Protein AF-A0A1S8WT55-F1 (afdb_monomer)

Secondary structure (DSSP, 8-state):
-EEEE-SSS--SEEEEEEE--SEEEEE-TTTTSPPPSSEEEEEEEE--TT---EEEEEEEE--TTTSEEEEESSS-SSS-EEEEE-TTSPPPPEE-SSSEEEEEEE--SS----EEEEEEE-

Organism: Opisthorchis viverrini (NCBI:txid6198)

Foldseek 3Di:
DDWDQDPPPQRATEEEAEAEDQKDKDWAPPPQDWHAARYKYKYKYAYPWPDKKKKFWPFAAAAAPAKWKWKAQDRDDPDRTPDIDHHGDGDDMDIHPTRMMMIIIGHHHDDTHSGTMMIMHD

Mean predicted aligned error: 4.05 Å

Sequence (122 aa):
MLCGVSTRGETRAVCITEIENATDSIASPSYPNYYPANLNYTWTISQPRGCVVRLRFEDFQLESDKDFVHVYDGPATNENLMDTWTGTRLPSPRVSTGNSLTIKMLTDSTREFRGFYATYEA

pLDDT: mean 93.61, std 10.81, range [52.53, 98.75]

Solvent-accessible surface area (backbone atoms only — not comparable to full-atom values): 6410 Å² total; per-residue (Å²): 128,54,72,47,76,52,93,69,96,45,85,34,42,37,28,49,43,80,42,64,71,59,61,56,72,53,60,37,61,63,51,84,41,55,28,69,61,22,30,37,37,37,41,32,40,44,52,63,88,91,38,39,36,35,41,38,59,82,44,41,30,39,36,66,91,65,20,37,41,37,35,16,55,27,81,46,90,90,55,53,75,73,48,80,47,47,22,61,68,72,60,78,70,46,66,31,92,43,28,16,34,20,40,34,40,39,38,43,87,67,72,66,34,46,29,34,35,30,41,38,37,86

Nearest PDB structures (foldseek):
  2qqo-assembly3_B  TM=9.588E-01  e=9.993E-11  Homo sapiens
  7wqx-assembly1_A  TM=9.356E-01  e=5.107E-09  Homo sapiens
  7wr7-assembly1_A  TM=8.928E-01  e=2.131E-09  Homo sapiens
  6v55-assembly1_A  TM=8.915E-01  e=8.820E-09  Danio rerio
  8h3u-assembly1_A  TM=9.218E-01  e=1.420E-06  Homo sapiens

Structure (mmCIF, N/CA/C/O backbone):
data_AF-A0A1S8WT55-F1
#
_entry.id   AF-A0A1S8WT55-F1
#
loop_
_atom_site.group_PDB
_atom_site.id
_atom_site.type_symbol
_atom_site.label_atom_id
_atom_site.label_alt_id
_atom_site.label_comp_id
_atom_site.label_asym_id
_atom_site.label_entity_id
_atom_site.label_seq_id
_atom_site.pdbx_PDB_ins_code
_atom_site.Cartn_x
_atom_site.Cartn_y
_atom_site.Cartn_z
_atom_site.occupancy
_atom_site.B_iso_or_equiv
_atom_site.auth_seq_id
_atom_site.auth_comp_id
_atom_site.auth_asym_id
_atom_site.auth_atom_id
_atom_site.pdbx_PDB_model_num
ATOM 1 N N . MET A 1 1 ? 3.604 14.309 3.187 1.00 52.53 1 MET A N 1
ATOM 2 C CA . MET A 1 1 ? 4.586 13.344 2.652 1.00 52.53 1 MET A CA 1
ATOM 3 C C . MET A 1 1 ? 5.959 13.728 3.183 1.00 52.53 1 MET A C 1
ATOM 5 O O . MET A 1 1 ? 6.475 14.767 2.793 1.00 52.53 1 MET A O 1
ATOM 9 N N . LEU A 1 2 ? 6.507 12.957 4.125 1.00 62.94 2 LEU A N 1
ATOM 10 C CA . LEU A 1 2 ? 7.896 13.102 4.568 1.00 62.94 2 LEU A CA 1
ATOM 11 C C . LEU A 1 2 ? 8.688 11.976 3.907 1.00 62.94 2 LEU A C 1
ATOM 13 O O . LEU A 1 2 ? 8.544 10.825 4.306 1.00 62.94 2 LEU A O 1
ATOM 17 N N . CYS A 1 3 ? 9.462 12.296 2.873 1.00 69.75 3 CYS A N 1
ATOM 18 C CA . CYS A 1 3 ? 10.424 11.373 2.278 1.00 69.75 3 CYS A CA 1
ATOM 19 C C . CYS A 1 3 ? 11.831 11.816 2.686 1.00 69.75 3 CYS A C 1
ATOM 21 O O . CYS A 1 3 ? 12.216 12.957 2.434 1.00 69.75 3 CYS A O 1
ATOM 23 N N . GLY A 1 4 ? 12.581 10.924 3.328 1.00 67.25 4 GLY A N 1
ATOM 24 C CA . GLY A 1 4 ? 13.975 11.124 3.713 1.00 67.25 4 GLY A CA 1
ATOM 25 C C . GLY A 1 4 ? 14.876 10.048 3.105 1.00 67.25 4 GLY A C 1
ATOM 26 O O . GLY A 1 4 ? 14.429 8.949 2.778 1.00 67.25 4 GLY A O 1
ATOM 27 N N . VAL A 1 5 ? 16.162 10.358 2.952 1.00 58.34 5 VAL A N 1
ATOM 28 C CA . VAL A 1 5 ? 17.175 9.381 2.528 1.00 58.34 5 VAL A CA 1
ATOM 29 C C . VAL A 1 5 ? 17.740 8.701 3.778 1.00 58.34 5 VAL A C 1
ATOM 31 O O . VAL A 1 5 ? 18.173 9.388 4.705 1.00 58.34 5 VAL A O 1
ATOM 34 N N . SER A 1 6 ? 17.719 7.365 3.828 1.00 56.09 6 SER A N 1
ATOM 35 C CA . SER A 1 6 ? 18.292 6.594 4.942 1.00 56.09 6 SER A CA 1
ATOM 36 C C . SER A 1 6 ? 19.810 6.810 5.010 1.00 56.09 6 SER A C 1
ATOM 38 O O . SER A 1 6 ? 20.533 6.559 4.049 1.00 56.09 6 SER A O 1
ATOM 40 N N . THR A 1 7 ? 20.325 7.286 6.147 1.00 57.34 7 THR A N 1
ATOM 41 C CA . THR A 1 7 ? 21.749 7.639 6.329 1.00 57.34 7 THR A CA 1
ATOM 42 C C . THR A 1 7 ? 22.652 6.447 6.674 1.00 57.34 7 THR A C 1
ATOM 44 O O . THR A 1 7 ? 23.797 6.634 7.086 1.00 57.34 7 THR A O 1
ATOM 47 N N . ARG A 1 8 ? 22.186 5.203 6.498 1.00 56.75 8 ARG A N 1
ATOM 48 C CA . ARG A 1 8 ? 22.979 3.991 6.764 1.00 56.75 8 ARG A CA 1
ATOM 49 C C . ARG A 1 8 ? 22.836 2.959 5.649 1.00 56.75 8 ARG A C 1
ATOM 51 O O . ARG A 1 8 ? 22.071 2.018 5.787 1.00 56.75 8 ARG A O 1
ATOM 58 N N . GLY A 1 9 ? 23.591 3.127 4.562 1.00 57.16 9 GLY A N 1
ATOM 59 C CA . GLY A 1 9 ? 23.858 2.071 3.567 1.00 57.16 9 GLY A CA 1
ATOM 60 C C . GLY A 1 9 ? 22.650 1.494 2.813 1.00 57.16 9 GLY A C 1
ATOM 61 O O . GLY A 1 9 ? 22.827 0.583 2.012 1.00 57.16 9 GLY A O 1
ATOM 62 N N . GLU A 1 10 ? 21.445 2.009 3.047 1.00 60.25 10 GLU A N 1
ATOM 63 C CA . GLU A 1 10 ? 20.205 1.540 2.444 1.00 60.25 10 GLU A CA 1
ATOM 64 C C . GLU A 1 10 ? 19.822 2.518 1.329 1.00 60.25 10 GLU A C 1
ATOM 66 O O . GLU A 1 10 ? 19.510 3.679 1.584 1.00 60.25 10 GLU A O 1
ATOM 71 N N . THR A 1 11 ? 19.886 2.069 0.074 1.00 68.81 11 THR A N 1
ATOM 72 C CA . THR A 1 11 ? 19.628 2.898 -1.120 1.00 68.81 11 THR A CA 1
ATOM 73 C C . THR A 1 11 ? 18.159 3.281 -1.293 1.00 68.81 11 THR A C 1
ATOM 75 O O . THR A 1 11 ? 17.824 3.976 -2.252 1.00 68.81 11 THR A O 1
ATOM 78 N N . ARG A 1 12 ? 17.272 2.825 -0.399 1.00 84.12 12 ARG A N 1
ATOM 79 C CA . ARG A 1 12 ? 15.838 3.070 -0.515 1.00 84.12 12 ARG A CA 1
ATOM 80 C C . ARG A 1 12 ? 15.442 4.436 0.033 1.00 84.12 12 ARG A C 1
ATOM 82 O O . ARG A 1 12 ? 15.799 4.792 1.156 1.00 84.12 12 ARG A O 1
ATOM 89 N N . ALA A 1 13 ? 14.645 5.175 -0.733 1.00 86.50 13 ALA A N 1
ATOM 90 C CA . ALA A 1 13 ? 13.953 6.349 -0.226 1.00 86.50 13 ALA A CA 1
ATOM 91 C C . ALA A 1 13 ? 12.902 5.899 0.797 1.00 86.50 13 ALA A C 1
ATOM 93 O O . ALA A 1 13 ? 12.038 5.075 0.485 1.00 86.50 13 ALA A O 1
ATOM 94 N N . VAL A 1 14 ? 12.993 6.425 2.019 1.00 91.88 14 VAL A N 1
ATOM 95 C CA . VAL A 1 14 ? 12.081 6.081 3.111 1.00 91.88 14 VAL A CA 1
ATOM 96 C C . VAL A 1 14 ? 11.040 7.178 3.231 1.00 91.88 14 VAL A C 1
ATOM 98 O O . VAL A 1 14 ? 11.377 8.339 3.468 1.00 91.88 14 VAL A O 1
ATOM 101 N N . CYS A 1 15 ? 9.775 6.808 3.078 1.00 92.88 15 CYS A N 1
ATOM 102 C CA . CYS A 1 15 ? 8.660 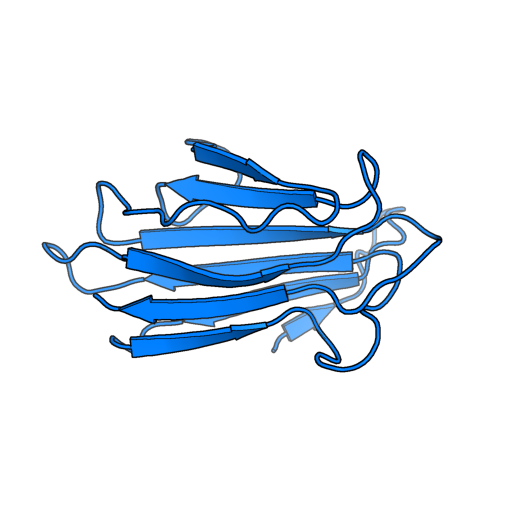7.737 3.124 1.00 92.88 15 CYS A CA 1
ATOM 103 C C . CYS A 1 15 ? 7.583 7.234 4.078 1.00 92.88 15 CYS A C 1
ATOM 105 O O . CYS A 1 15 ? 7.247 6.051 4.071 1.00 92.88 15 CYS A O 1
ATOM 107 N N . ILE A 1 16 ? 7.027 8.141 4.879 1.00 93.62 16 ILE A N 1
ATOM 108 C CA . ILE A 1 16 ? 5.955 7.822 5.828 1.00 93.62 16 ILE A CA 1
ATOM 109 C C . ILE A 1 16 ? 4.803 8.809 5.637 1.00 93.62 16 ILE A C 1
ATOM 111 O O . ILE A 1 16 ? 5.003 9.998 5.356 1.00 93.62 16 ILE A O 1
ATOM 115 N N . THR A 1 17 ? 3.575 8.307 5.728 1.00 95.31 17 THR A N 1
ATOM 116 C CA . THR A 1 17 ? 2.346 9.104 5.729 1.00 95.31 17 THR A CA 1
ATOM 117 C C . THR A 1 17 ? 1.378 8.547 6.766 1.00 95.31 17 THR A C 1
ATOM 119 O O . THR A 1 17 ? 0.952 7.402 6.660 1.00 95.31 17 THR A O 1
ATOM 122 N N . GLU A 1 18 ? 1.031 9.380 7.741 1.00 95.75 18 GLU A N 1
ATOM 123 C CA . GLU A 1 18 ? -0.004 9.104 8.739 1.00 95.75 18 GLU A CA 1
ATOM 124 C C . GLU A 1 18 ? -1.331 9.689 8.253 1.00 95.75 18 GLU A C 1
ATOM 126 O O . GLU A 1 18 ? -1.358 10.803 7.719 1.00 95.75 18 GLU A O 1
ATOM 131 N N . ILE A 1 19 ? -2.413 8.928 8.395 1.00 96.75 19 ILE A N 1
ATOM 132 C CA . ILE A 1 19 ? -3.717 9.263 7.833 1.00 96.75 19 ILE A CA 1
ATOM 133 C C . ILE A 1 19 ? -4.808 9.041 8.879 1.00 96.75 19 ILE A C 1
ATOM 135 O O . ILE A 1 19 ? -4.922 7.954 9.439 1.00 96.75 19 ILE A O 1
ATOM 139 N N . GLU A 1 20 ? -5.635 10.063 9.093 1.00 96.88 20 GLU A N 1
ATOM 140 C CA . GLU A 1 20 ? -6.721 10.051 10.088 1.00 96.88 20 GLU A CA 1
ATOM 141 C C . GLU A 1 20 ? -8.112 10.303 9.477 1.00 96.88 20 GLU A C 1
ATOM 143 O O . GLU A 1 20 ? -9.122 10.254 10.177 1.00 96.88 20 GLU A O 1
ATOM 148 N N . ASN A 1 21 ? -8.196 10.567 8.166 1.00 96.88 21 ASN A N 1
ATOM 149 C CA . ASN A 1 21 ? -9.477 10.733 7.471 1.00 96.88 21 ASN A CA 1
ATOM 150 C C . ASN A 1 21 ? -10.280 9.428 7.544 1.00 96.88 21 ASN A C 1
ATOM 152 O O . ASN A 1 21 ? -9.707 8.355 7.396 1.00 96.88 21 ASN A O 1
ATOM 156 N N . ALA A 1 22 ? -11.601 9.496 7.731 1.00 95.44 22 ALA A N 1
ATOM 157 C CA . ALA A 1 22 ? -12.438 8.292 7.815 1.00 95.44 22 ALA A CA 1
ATOM 158 C C . ALA A 1 22 ? -12.545 7.544 6.476 1.00 95.44 22 ALA A C 1
ATOM 160 O O . ALA A 1 22 ? -12.676 6.326 6.459 1.00 95.44 22 ALA A O 1
ATOM 161 N N . THR A 1 23 ? -12.483 8.268 5.357 1.00 97.69 23 THR A N 1
ATOM 162 C CA . THR A 1 23 ? -12.527 7.715 4.000 1.00 97.69 23 THR A CA 1
ATOM 163 C C . THR A 1 23 ? -11.593 8.505 3.096 1.00 97.69 23 THR A C 1
ATOM 165 O O . THR A 1 23 ? -11.669 9.736 3.086 1.00 97.69 23 THR A O 1
ATOM 168 N N . ASP A 1 24 ? -10.757 7.833 2.313 1.00 97.69 24 ASP A N 1
ATOM 169 C CA . ASP A 1 24 ? -9.893 8.466 1.309 1.00 97.69 24 ASP A CA 1
ATOM 170 C C . ASP A 1 24 ? -9.336 7.391 0.357 1.00 97.69 24 ASP A C 1
ATOM 172 O O . ASP A 1 24 ? -9.780 6.238 0.340 1.00 97.69 24 ASP A O 1
ATOM 176 N N . SER A 1 25 ? -8.332 7.762 -0.429 1.00 97.75 25 SER A N 1
ATOM 177 C CA . SER A 1 25 ? -7.550 6.854 -1.254 1.00 97.75 25 SER A CA 1
ATOM 178 C C . SER A 1 25 ? -6.057 6.927 -0.943 1.00 97.75 25 SER A C 1
ATOM 180 O O . SER A 1 25 ? -5.537 7.944 -0.488 1.00 97.75 25 SER A O 1
ATOM 182 N N . ILE A 1 26 ? -5.360 5.827 -1.214 1.00 97.94 26 ILE A N 1
ATOM 183 C CA . ILE A 1 26 ? -3.902 5.743 -1.234 1.00 97.94 26 ILE A CA 1
ATOM 184 C C . ILE A 1 26 ? -3.454 5.179 -2.580 1.00 97.94 26 ILE A C 1
ATOM 186 O O . ILE A 1 26 ? -4.124 4.340 -3.181 1.00 97.94 26 ILE A O 1
ATOM 190 N N . ALA A 1 27 ? -2.302 5.629 -3.058 1.00 98.25 27 ALA A N 1
ATOM 191 C CA . ALA A 1 27 ? -1.737 5.156 -4.311 1.00 98.25 27 ALA A CA 1
ATOM 192 C C . ALA A 1 27 ? -0.219 5.068 -4.215 1.00 98.25 27 ALA A C 1
ATOM 194 O O . ALA A 1 27 ? 0.407 5.807 -3.445 1.00 98.25 27 ALA A O 1
ATOM 195 N N . SER A 1 28 ? 0.376 4.196 -5.026 1.00 98.06 28 SER A N 1
ATOM 196 C CA . SER A 1 28 ? 1.824 4.182 -5.207 1.00 98.06 28 SER A CA 1
ATOM 197 C C . SER A 1 28 ? 2.314 5.556 -5.682 1.00 98.06 28 SER A C 1
ATOM 199 O O . SER A 1 28 ? 1.606 6.237 -6.434 1.00 98.06 28 SER A O 1
ATOM 201 N N . PRO A 1 29 ? 3.529 5.986 -5.295 1.00 95.75 29 PRO A N 1
ATOM 202 C CA . PRO A 1 29 ? 4.064 7.258 -5.763 1.00 95.75 29 PRO A CA 1
ATOM 203 C C . PRO A 1 29 ? 4.057 7.324 -7.294 1.00 95.75 29 PRO A C 1
ATOM 205 O O . PRO A 1 29 ? 4.330 6.328 -7.957 1.00 95.75 29 PRO A O 1
ATOM 208 N N . SER A 1 30 ? 3.735 8.497 -7.838 1.00 96.00 30 SER A N 1
ATOM 209 C CA . SER A 1 30 ? 3.613 8.767 -9.280 1.00 96.00 30 SER A CA 1
ATOM 210 C C . SER A 1 30 ? 2.422 8.135 -10.009 1.00 96.00 30 SER A C 1
ATOM 212 O O . SER A 1 30 ? 2.247 8.455 -11.186 1.00 96.00 30 SER A O 1
ATOM 214 N N . TYR A 1 31 ? 1.579 7.321 -9.357 1.00 97.38 31 TYR A N 1
ATOM 215 C CA . TYR A 1 31 ? 0.378 6.749 -9.983 1.00 97.38 31 TYR A CA 1
ATOM 216 C C . TYR A 1 31 ? -0.469 7.844 -10.677 1.00 97.38 31 TYR A C 1
ATOM 218 O O . TYR A 1 31 ? -0.707 8.893 -10.070 1.00 97.38 31 TYR A O 1
ATOM 226 N N . PRO A 1 32 ? -0.929 7.648 -11.934 1.00 97.44 32 PRO A N 1
ATOM 227 C CA . PRO A 1 32 ? -0.922 6.399 -12.710 1.00 97.44 32 PRO A CA 1
ATOM 228 C C . PRO A 1 32 ? 0.337 6.166 -13.571 1.00 97.44 32 PRO A C 1
ATOM 230 O O . PRO A 1 32 ? 0.341 5.271 -14.417 1.00 97.44 32 PRO A O 1
ATOM 233 N N . ASN A 1 33 ? 1.393 6.965 -13.405 1.00 98.19 33 ASN A N 1
ATOM 234 C CA . ASN A 1 33 ? 2.705 6.672 -13.989 1.00 98.19 33 ASN A CA 1
ATOM 235 C C . ASN A 1 33 ? 3.442 5.612 -13.160 1.00 98.19 33 ASN A C 1
ATOM 237 O O . ASN A 1 33 ? 2.966 5.188 -12.108 1.00 98.19 33 ASN A O 1
ATOM 241 N N . TYR A 1 34 ? 4.609 5.183 -13.641 1.00 98.25 34 TYR A N 1
ATOM 242 C CA . TYR A 1 34 ? 5.367 4.136 -12.968 1.00 98.25 34 TYR A CA 1
ATOM 243 C C . TYR A 1 34 ? 5.918 4.591 -11.616 1.00 98.25 34 TYR A C 1
ATOM 245 O O . TYR A 1 34 ? 6.380 5.730 -11.478 1.00 98.25 34 TYR A O 1
ATOM 253 N N . TYR A 1 35 ? 5.872 3.699 -10.626 1.00 97.38 35 TYR A N 1
ATOM 254 C CA . TYR A 1 35 ? 6.445 3.976 -9.312 1.00 97.38 35 TYR A CA 1
ATOM 255 C C . TYR A 1 35 ? 7.974 4.105 -9.385 1.00 97.38 35 TYR A C 1
ATOM 257 O O . TYR A 1 35 ? 8.600 3.477 -10.224 1.00 97.38 35 TYR A O 1
ATOM 265 N N . PRO A 1 36 ? 8.615 4.899 -8.517 1.00 95.75 36 PRO A N 1
ATOM 266 C CA . PRO A 1 36 ? 10.072 4.922 -8.410 1.00 95.75 36 PRO A CA 1
ATOM 267 C C . PRO A 1 36 ? 10.695 3.586 -7.957 1.00 95.75 36 PRO A C 1
ATOM 269 O O . PRO A 1 36 ? 10.143 2.869 -7.119 1.00 95.75 36 PRO A O 1
ATOM 272 N N . ALA A 1 37 ? 11.905 3.307 -8.439 1.00 95.56 37 ALA A N 1
ATOM 273 C CA . ALA A 1 37 ? 12.766 2.257 -7.900 1.00 95.56 37 ALA A CA 1
ATOM 274 C C . ALA A 1 37 ? 13.236 2.589 -6.474 1.00 95.56 37 ALA A C 1
ATOM 276 O O . ALA A 1 37 ? 13.301 3.756 -6.078 1.00 95.56 37 ALA A O 1
ATOM 277 N N . ASN A 1 38 ? 13.674 1.572 -5.738 1.00 94.38 38 ASN A N 1
ATOM 278 C CA . ASN A 1 38 ? 14.250 1.674 -4.402 1.00 94.38 38 ASN A CA 1
ATOM 279 C C . ASN A 1 38 ? 13.349 2.452 -3.428 1.00 94.38 38 ASN A C 1
ATOM 281 O O . ASN A 1 38 ? 13.779 3.402 -2.775 1.00 94.38 38 ASN A O 1
ATOM 285 N N . LEU A 1 39 ? 12.088 2.058 -3.305 1.00 94.31 39 LEU A N 1
ATOM 286 C CA . LEU A 1 39 ? 11.153 2.661 -2.363 1.00 94.31 39 LEU A CA 1
ATOM 287 C C . LEU A 1 39 ? 10.996 1.827 -1.102 1.00 94.31 39 LEU A C 1
ATOM 289 O O . LEU A 1 39 ? 10.994 0.597 -1.126 1.00 94.31 39 LEU A O 1
ATOM 293 N N . ASN A 1 40 ? 10.812 2.538 0.003 1.00 96.00 40 ASN A N 1
ATOM 294 C CA . ASN A 1 40 ? 10.275 2.037 1.253 1.00 96.00 40 ASN A CA 1
ATOM 295 C C . ASN A 1 40 ? 9.221 3.037 1.739 1.00 96.00 40 ASN A C 1
ATOM 297 O O . ASN A 1 40 ? 9.517 3.959 2.501 1.00 96.00 40 ASN A O 1
ATOM 301 N N . TYR A 1 41 ? 8.001 2.891 1.224 1.00 96.56 41 TYR A N 1
ATOM 302 C CA . TYR A 1 41 ? 6.894 3.798 1.510 1.00 96.56 41 TYR A CA 1
ATOM 303 C C . TYR A 1 41 ? 5.917 3.134 2.474 1.00 96.56 41 TYR A C 1
ATOM 305 O O . TYR A 1 41 ? 5.449 2.033 2.206 1.00 96.56 41 TYR A O 1
ATOM 313 N N . THR A 1 42 ? 5.596 3.799 3.580 1.00 97.62 42 THR A N 1
ATOM 314 C CA . THR A 1 42 ? 4.617 3.326 4.562 1.00 97.62 42 THR A CA 1
ATOM 315 C C . THR A 1 42 ? 3.465 4.322 4.702 1.00 97.62 42 THR A C 1
ATOM 317 O O . THR A 1 42 ? 3.688 5.518 4.895 1.00 97.62 42 THR A O 1
ATOM 320 N N . TRP A 1 43 ? 2.237 3.820 4.615 1.00 97.81 43 TRP A N 1
ATOM 321 C CA . TRP A 1 43 ? 1.011 4.526 4.972 1.00 97.81 43 TRP A CA 1
ATOM 322 C C . TRP A 1 43 ? 0.426 3.875 6.218 1.00 97.81 43 TRP A C 1
ATOM 324 O O . TRP A 1 43 ? 0.224 2.663 6.228 1.00 97.81 43 TRP A O 1
ATOM 334 N N . THR A 1 44 ? 0.120 4.662 7.240 1.00 97.75 44 THR A N 1
ATOM 335 C CA . THR A 1 44 ? -0.573 4.185 8.438 1.00 97.75 44 THR A CA 1
ATOM 336 C C . THR A 1 44 ? -1.897 4.918 8.544 1.00 97.75 44 THR A C 1
ATOM 338 O O . THR A 1 44 ? -1.934 6.142 8.655 1.00 97.75 44 THR A O 1
ATOM 341 N N . ILE A 1 45 ? -2.990 4.163 8.471 1.00 98.06 45 ILE A N 1
ATOM 342 C CA . ILE A 1 45 ? -4.348 4.679 8.625 1.00 98.06 45 ILE A CA 1
ATOM 343 C C . ILE A 1 45 ? -4.760 4.411 10.065 1.00 98.06 45 ILE A C 1
ATOM 345 O O . ILE A 1 45 ? -4.746 3.259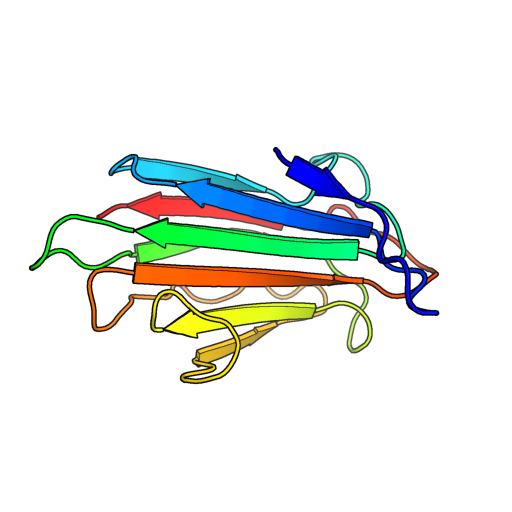 10.495 1.00 98.06 45 ILE A O 1
ATOM 349 N N . SER A 1 46 ? -5.128 5.455 10.800 1.00 97.69 46 SER A N 1
ATOM 350 C CA . SER A 1 46 ? -5.563 5.371 12.193 1.00 97.69 46 SER A CA 1
ATOM 351 C C . SER A 1 46 ? -6.916 6.041 12.376 1.00 97.69 46 SER A C 1
ATOM 353 O O . SER A 1 46 ? -7.130 7.168 11.948 1.00 97.69 46 SER A O 1
ATOM 355 N N . GLN A 1 47 ? -7.829 5.339 13.033 1.00 97.81 47 GLN A N 1
ATOM 356 C CA . GLN A 1 47 ? -9.204 5.766 13.274 1.00 97.81 47 GLN A CA 1
ATOM 357 C C . GLN A 1 47 ? -9.491 5.863 14.775 1.00 97.81 47 GLN A C 1
ATOM 359 O O . GLN A 1 47 ? -8.724 5.337 15.591 1.00 97.81 47 GLN A O 1
ATOM 364 N N . PRO A 1 48 ? -10.603 6.496 15.189 1.00 97.31 48 PRO A N 1
ATOM 365 C CA . PRO A 1 48 ? -11.062 6.426 16.570 1.00 97.31 48 PRO A CA 1
ATOM 366 C C . PRO A 1 48 ? -11.228 4.978 17.061 1.00 97.31 48 PRO A C 1
ATOM 368 O O . PRO A 1 48 ? -11.526 4.056 16.299 1.00 97.31 48 PRO A O 1
ATOM 371 N N . ARG A 1 49 ? -11.052 4.763 18.371 1.00 96.00 49 ARG A N 1
ATOM 372 C CA . ARG A 1 49 ? -11.234 3.437 18.984 1.00 96.00 49 ARG A CA 1
ATOM 373 C C . ARG A 1 49 ? -12.655 2.923 18.746 1.00 96.00 49 ARG A C 1
ATOM 375 O O . ARG A 1 49 ? -13.617 3.642 18.991 1.00 96.00 49 ARG A O 1
ATOM 382 N N . GLY A 1 50 ? -12.766 1.657 18.350 1.00 95.31 50 GLY A N 1
ATOM 383 C CA . GLY A 1 50 ? -14.041 1.003 18.041 1.00 95.31 50 GLY A CA 1
ATOM 384 C C . GLY A 1 50 ? -14.403 0.993 16.552 1.00 95.31 50 GLY A C 1
ATOM 385 O O . GLY A 1 50 ? -15.318 0.266 16.178 1.00 95.31 50 GLY A O 1
ATOM 386 N N . CYS A 1 51 ? -13.677 1.737 15.711 1.00 96.81 51 CYS A N 1
ATOM 387 C CA . CYS A 1 51 ? -13.756 1.637 14.251 1.00 96.81 51 CYS A CA 1
ATOM 388 C C . CYS A 1 51 ? -12.820 0.542 13.713 1.00 96.81 51 CYS A C 1
ATOM 390 O O . CYS A 1 51 ? -11.886 0.126 14.404 1.00 96.81 51 CYS A O 1
ATOM 392 N N . VAL A 1 52 ? -13.052 0.117 12.468 1.00 98.06 52 VAL A N 1
ATOM 393 C CA . VAL A 1 52 ? -12.176 -0.804 11.725 1.00 98.06 52 VAL A CA 1
ATOM 394 C C . VAL A 1 52 ? -11.916 -0.246 10.335 1.00 98.06 52 VAL A C 1
ATOM 396 O O . VAL A 1 52 ? -12.818 0.285 9.709 1.00 98.06 52 VAL A O 1
ATOM 399 N N . VAL A 1 53 ? -10.702 -0.390 9.821 1.00 98.50 53 VAL A N 1
ATOM 400 C CA . VAL A 1 53 ? -10.329 0.093 8.490 1.00 98.50 53 VAL A CA 1
ATOM 401 C C . VAL A 1 53 ? -10.595 -1.003 7.463 1.00 98.50 53 VAL A C 1
ATOM 403 O O . VAL A 1 53 ? -10.075 -2.113 7.583 1.00 98.50 53 VAL A O 1
ATOM 406 N N . ARG A 1 54 ? -11.376 -0.693 6.428 1.00 98.56 54 ARG A N 1
ATOM 407 C CA . ARG A 1 54 ? -11.603 -1.544 5.253 1.00 98.56 54 ARG A CA 1
ATOM 408 C C . ARG A 1 54 ? -10.799 -1.000 4.085 1.00 98.56 54 ARG A C 1
ATOM 410 O O . ARG A 1 54 ? -11.009 0.135 3.687 1.00 98.56 54 ARG A O 1
ATOM 417 N N . LEU A 1 55 ? -9.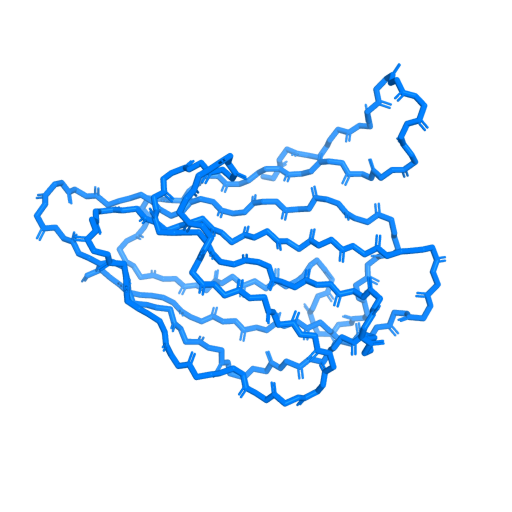902 -1.807 3.534 1.00 98.69 55 LEU A N 1
ATOM 418 C CA . LEU A 1 55 ? -9.033 -1.465 2.410 1.00 98.69 55 LEU A CA 1
ATOM 419 C C . LEU A 1 55 ? -9.445 -2.254 1.166 1.00 98.69 55 LEU A C 1
ATOM 421 O O . LEU A 1 55 ? -9.588 -3.482 1.217 1.00 98.69 55 LEU A O 1
ATOM 425 N N . ARG A 1 56 ? -9.561 -1.563 0.031 1.00 98.62 56 ARG A N 1
ATOM 426 C CA . ARG A 1 56 ? -9.859 -2.167 -1.269 1.00 98.62 56 ARG A CA 1
ATOM 427 C C . ARG A 1 56 ? -8.940 -1.619 -2.353 1.00 98.62 56 ARG A C 1
ATOM 429 O O . ARG A 1 56 ? -8.856 -0.415 -2.552 1.00 98.62 56 ARG A O 1
ATOM 436 N N . PHE A 1 57 ? -8.295 -2.518 -3.090 1.00 98.50 57 PHE A N 1
ATOM 437 C CA . PHE A 1 57 ? -7.528 -2.171 -4.285 1.00 98.50 57 PHE A CA 1
ATOM 438 C C . PHE A 1 57 ? -8.454 -2.102 -5.497 1.00 98.50 57 PHE A C 1
ATOM 440 O O . PHE A 1 57 ? -9.274 -2.999 -5.698 1.00 98.50 57 PHE A O 1
ATOM 447 N N . GLU A 1 58 ? -8.297 -1.059 -6.307 1.00 98.44 58 GLU A N 1
ATOM 448 C CA . GLU A 1 58 ? -9.004 -0.895 -7.586 1.00 98.44 58 GLU A CA 1
ATOM 449 C C . GLU A 1 58 ? -8.054 -1.070 -8.786 1.00 98.44 58 GLU A C 1
ATOM 451 O O . GLU A 1 58 ? -8.498 -1.469 -9.858 1.00 98.44 58 GLU A O 1
ATOM 456 N N . ASP A 1 59 ? -6.749 -0.830 -8.607 1.00 98.62 59 ASP A N 1
ATOM 457 C CA . ASP A 1 59 ? -5.696 -1.151 -9.583 1.00 98.62 59 ASP A CA 1
ATOM 458 C C . ASP A 1 59 ? -4.464 -1.711 -8.854 1.00 98.62 59 ASP A C 1
ATOM 460 O O . ASP A 1 59 ? -4.156 -1.290 -7.732 1.00 98.62 59 ASP A O 1
ATOM 464 N N . PHE A 1 60 ? -3.775 -2.676 -9.470 1.00 98.75 60 PHE A N 1
ATOM 465 C CA . PHE A 1 60 ? -2.595 -3.322 -8.893 1.00 98.75 60 PHE A CA 1
ATOM 466 C C . PHE A 1 60 ? -1.688 -3.952 -9.958 1.00 98.75 60 PHE A C 1
ATOM 468 O O . PHE A 1 60 ? -2.054 -4.912 -10.638 1.00 98.75 60 PHE A O 1
ATOM 475 N N . GLN A 1 61 ? -0.465 -3.443 -10.056 1.00 98.69 61 GLN A N 1
ATOM 476 C CA . GLN A 1 61 ? 0.563 -3.911 -10.972 1.00 98.69 61 GLN A CA 1
ATOM 477 C C . GLN A 1 61 ? 1.959 -3.631 -10.399 1.00 98.69 61 GLN A C 1
ATOM 479 O O . GLN A 1 61 ? 2.431 -2.495 -10.427 1.00 98.69 61 GLN A O 1
ATOM 484 N N . LEU A 1 62 ? 2.628 -4.678 -9.922 1.00 98.75 62 LEU A N 1
ATOM 485 C CA . LEU A 1 62 ? 4.006 -4.666 -9.421 1.00 98.75 62 LEU A CA 1
ATOM 486 C C . LEU A 1 62 ? 4.874 -5.683 -10.177 1.00 98.75 62 LEU A C 1
ATOM 488 O O . LEU A 1 62 ? 4.346 -6.613 -10.799 1.00 98.75 62 LEU A O 1
ATOM 492 N N . GLU A 1 63 ? 6.202 -5.559 -10.080 1.00 98.56 63 GLU A N 1
ATOM 493 C CA . GLU A 1 63 ? 7.102 -6.640 -10.489 1.00 98.56 63 GLU A CA 1
ATOM 494 C C . GLU A 1 63 ? 6.843 -7.872 -9.617 1.00 98.56 63 GLU A C 1
ATOM 496 O O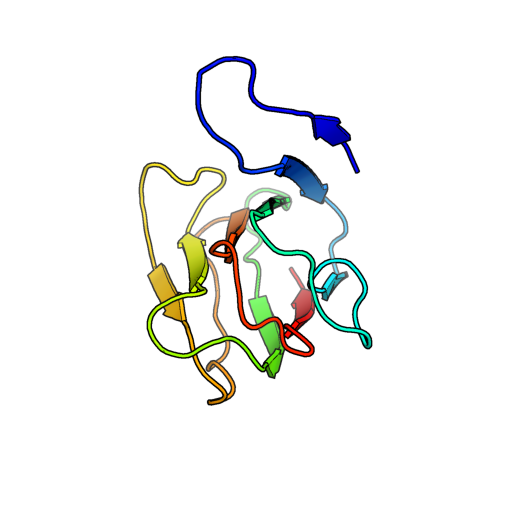 . GLU A 1 63 ? 6.847 -7.791 -8.389 1.00 98.56 63 GLU A O 1
ATOM 501 N N . SER A 1 64 ? 6.602 -9.021 -10.252 1.00 98.19 64 SER A N 1
ATOM 502 C CA . SER A 1 64 ? 6.292 -10.264 -9.540 1.00 98.19 64 SER A CA 1
ATOM 503 C C . SER A 1 64 ? 7.506 -10.774 -8.767 1.00 98.19 64 SER A C 1
ATOM 505 O O . SER A 1 64 ? 8.591 -10.901 -9.330 1.00 98.19 64 SER A O 1
ATOM 507 N N . ASP A 1 65 ? 7.300 -11.095 -7.490 1.00 96.38 65 ASP A N 1
ATOM 508 C CA . ASP A 1 65 ? 8.286 -11.676 -6.568 1.00 96.38 65 ASP A CA 1
ATOM 509 C C . ASP A 1 65 ? 9.521 -10.792 -6.296 1.00 96.38 65 ASP A C 1
ATOM 511 O O . ASP A 1 65 ? 10.550 -11.278 -5.811 1.00 96.38 65 ASP A O 1
ATOM 515 N N . LYS A 1 66 ? 9.426 -9.490 -6.592 1.00 97.94 66 LYS A N 1
ATOM 516 C CA . LYS A 1 66 ? 10.495 -8.492 -6.398 1.00 97.94 66 LYS A CA 1
ATOM 517 C C . LYS A 1 66 ? 10.014 -7.270 -5.639 1.00 97.94 66 LYS A C 1
ATOM 519 O O . LYS A 1 66 ? 10.615 -6.899 -4.628 1.00 97.94 66 LYS A O 1
ATOM 524 N N . ASP A 1 67 ? 8.884 -6.735 -6.083 1.00 98.56 67 ASP A N 1
ATOM 525 C CA . ASP A 1 67 ? 8.232 -5.592 -5.471 1.00 98.56 67 ASP A CA 1
ATOM 526 C C . ASP A 1 67 ? 7.003 -6.051 -4.699 1.00 98.56 67 ASP A C 1
ATOM 528 O O . ASP A 1 67 ? 6.231 -6.905 -5.152 1.00 98.56 67 ASP A O 1
ATOM 532 N N . PHE A 1 68 ? 6.821 -5.480 -3.514 1.00 98.50 68 PHE A N 1
ATOM 533 C CA . PHE A 1 68 ? 5.837 -5.965 -2.560 1.00 98.50 68 PHE A CA 1
ATOM 534 C C . PHE A 1 68 ? 5.004 -4.834 -1.985 1.00 98.50 68 PHE A C 1
ATOM 536 O O . PHE A 1 68 ? 5.524 -3.776 -1.628 1.00 98.50 68 PHE A O 1
ATOM 543 N N . VAL A 1 69 ? 3.717 -5.113 -1.809 1.00 98.62 69 VAL A N 1
ATOM 544 C CA . VAL A 1 69 ? 2.857 -4.403 -0.865 1.00 98.62 69 VAL A CA 1
ATOM 545 C C . VAL A 1 69 ? 2.567 -5.343 0.297 1.00 98.62 69 VAL A C 1
ATOM 547 O O . VAL A 1 69 ? 1.993 -6.416 0.118 1.00 98.62 69 VAL A O 1
ATOM 550 N N . HIS A 1 70 ? 2.981 -4.935 1.490 1.00 98.62 70 HIS A N 1
ATOM 551 C CA . HIS A 1 70 ? 2.653 -5.582 2.751 1.00 98.62 70 HIS A CA 1
ATOM 552 C C . HIS A 1 70 ? 1.502 -4.851 3.427 1.00 98.62 70 HIS A C 1
ATOM 554 O O . HIS A 1 70 ? 1.478 -3.619 3.445 1.00 98.62 70 HIS A O 1
ATOM 560 N N . VAL A 1 71 ? 0.591 -5.609 4.027 1.00 98.50 71 VAL A N 1
ATOM 561 C CA . VAL A 1 71 ? -0.479 -5.073 4.871 1.00 98.50 71 VAL A CA 1
ATOM 562 C C . VAL A 1 71 ? -0.345 -5.653 6.265 1.00 98.50 71 VAL A C 1
ATOM 564 O O . VAL A 1 71 ? -0.280 -6.870 6.429 1.00 98.50 71 VAL A O 1
ATOM 567 N N . TYR A 1 72 ? -0.303 -4.773 7.257 1.00 98.62 72 TYR A N 1
ATOM 568 C CA . TYR A 1 72 ? -0.185 -5.098 8.670 1.00 98.62 72 TYR A CA 1
ATOM 569 C C . TYR A 1 72 ? -1.465 -4.689 9.399 1.00 98.62 72 TYR A C 1
ATOM 571 O O . TYR A 1 72 ? -1.971 -3.580 9.206 1.00 98.62 72 TYR A O 1
ATOM 579 N N . ASP A 1 73 ? -1.974 -5.584 10.241 1.00 98.12 73 ASP A N 1
ATOM 580 C CA . ASP A 1 73 ? -3.145 -5.343 11.083 1.00 98.12 73 ASP A CA 1
ATOM 581 C C . ASP A 1 73 ? -2.730 -4.648 12.390 1.00 98.12 73 ASP A C 1
ATOM 583 O O . ASP A 1 73 ? -2.397 -5.279 13.400 1.00 98.12 73 ASP A O 1
ATOM 587 N N . GLY A 1 74 ? -2.662 -3.319 12.329 1.00 97.38 74 GLY A N 1
ATOM 588 C CA . GLY A 1 74 ? -2.183 -2.456 13.404 1.00 97.38 74 GLY A CA 1
ATOM 589 C C . GLY A 1 74 ? -1.406 -1.239 12.885 1.00 97.38 74 GLY A C 1
ATOM 590 O O . GLY A 1 74 ? -1.333 -1.031 11.677 1.00 97.38 74 GLY A O 1
ATOM 591 N N . PRO A 1 75 ? -0.834 -0.421 13.790 1.00 96.19 75 PRO A N 1
ATOM 592 C CA . PRO A 1 75 ? -0.164 0.840 13.449 1.00 96.19 75 PRO A CA 1
ATOM 593 C C . PRO A 1 75 ? 1.333 0.701 13.110 1.00 96.19 75 PRO A C 1
ATOM 595 O O . PRO A 1 75 ? 2.021 1.707 12.947 1.00 96.19 75 PRO A O 1
ATOM 598 N N . ALA A 1 76 ? 1.882 -0.515 13.089 1.00 93.69 76 ALA A N 1
ATOM 599 C CA . ALA A 1 76 ? 3.320 -0.745 12.969 1.00 93.69 76 ALA A CA 1
ATOM 600 C C . ALA A 1 76 ? 3.641 -1.897 12.009 1.00 93.69 76 ALA A C 1
ATOM 602 O O . ALA A 1 76 ? 2.828 -2.786 11.785 1.00 93.69 76 ALA A O 1
ATOM 603 N N . THR A 1 77 ? 4.859 -1.892 11.457 1.00 93.44 77 THR A N 1
ATOM 604 C CA . THR A 1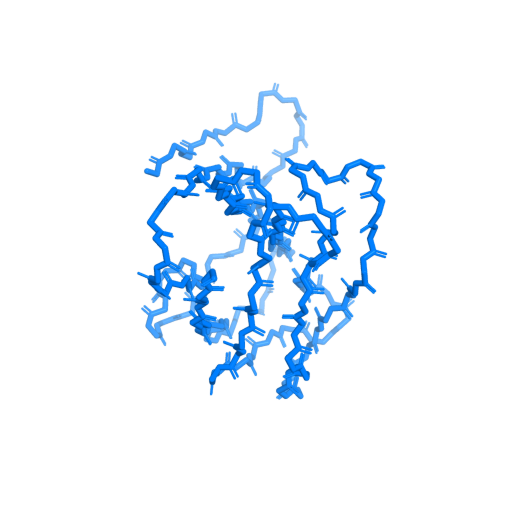 77 ? 5.319 -2.885 10.465 1.00 93.44 77 THR A CA 1
ATOM 605 C C . THR A 1 77 ? 6.184 -3.998 11.064 1.00 93.44 77 THR A C 1
ATOM 607 O O . THR A 1 77 ? 6.860 -4.711 10.323 1.00 93.44 77 THR A O 1
ATOM 610 N N . ASN A 1 78 ? 6.291 -4.080 12.392 1.00 89.00 78 ASN A N 1
ATOM 611 C CA . ASN A 1 78 ? 7.129 -5.057 13.097 1.00 89.00 78 ASN A CA 1
ATOM 612 C C . ASN A 1 78 ? 6.358 -6.314 13.529 1.00 89.00 78 ASN A C 1
ATOM 614 O O . ASN A 1 78 ? 6.990 -7.329 13.806 1.00 89.00 78 ASN A O 1
ATOM 618 N N . GLU A 1 79 ? 5.026 -6.261 13.562 1.00 85.75 79 GLU A N 1
ATOM 619 C CA . GLU A 1 79 ? 4.140 -7.347 13.995 1.00 85.75 79 GLU A CA 1
ATOM 620 C C . GLU A 1 79 ? 2.868 -7.386 13.123 1.00 85.75 79 GLU A C 1
ATOM 622 O O . GLU A 1 79 ? 2.606 -6.455 12.365 1.00 85.75 79 GLU A O 1
ATOM 627 N N . ASN A 1 80 ? 2.087 -8.470 13.214 1.00 94.56 80 ASN A N 1
ATOM 628 C CA . ASN A 1 80 ? 0.771 -8.634 12.569 1.00 94.56 80 ASN A CA 1
ATOM 629 C C . ASN A 1 80 ? 0.738 -8.470 11.037 1.00 94.56 80 ASN A C 1
ATOM 631 O O . ASN A 1 80 ? -0.188 -7.866 10.494 1.00 94.56 80 ASN A O 1
ATOM 635 N N . LEU A 1 81 ? 1.723 -9.023 10.318 1.00 97.88 81 LEU A N 1
ATOM 636 C CA . LEU A 1 81 ? 1.653 -9.113 8.854 1.00 97.88 81 LEU A CA 1
ATOM 637 C C . LEU A 1 81 ? 0.424 -9.942 8.450 1.00 97.88 81 LEU A C 1
ATOM 639 O O . LEU A 1 81 ? 0.366 -11.142 8.714 1.00 97.88 81 LEU A O 1
ATOM 643 N N . MET A 1 82 ? -0.539 -9.288 7.810 1.00 97.19 82 MET A N 1
ATOM 644 C CA . MET A 1 82 ? -1.774 -9.895 7.329 1.00 97.19 82 MET A CA 1
ATOM 645 C C . MET A 1 82 ? -1.552 -10.524 5.953 1.00 97.19 82 MET A C 1
ATOM 647 O O . MET A 1 82 ? -1.875 -11.690 5.741 1.00 97.19 82 MET A O 1
ATOM 651 N N . ASP A 1 83 ? -0.938 -9.767 5.038 1.00 97.69 83 ASP A N 1
ATOM 652 C CA . ASP A 1 83 ? -0.708 -1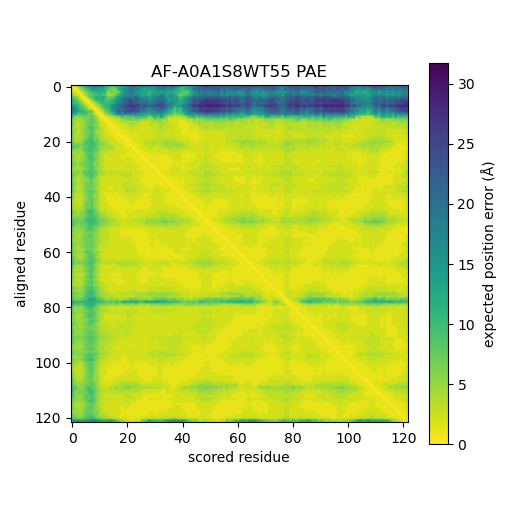0.199 3.663 1.00 97.69 83 ASP A CA 1
ATOM 653 C C . ASP A 1 83 ? 0.541 -9.588 3.031 1.00 97.69 83 ASP A C 1
ATOM 655 O O . ASP A 1 83 ? 0.961 -8.473 3.353 1.00 97.69 83 ASP A O 1
ATOM 659 N N . THR A 1 84 ? 1.050 -10.312 2.035 1.00 98.25 84 THR A N 1
ATOM 660 C CA . THR A 1 84 ? 2.063 -9.865 1.081 1.00 98.25 84 THR A CA 1
ATOM 661 C C . THR A 1 84 ? 1.518 -10.037 -0.332 1.00 98.25 84 THR A C 1
ATOM 663 O O . THR A 1 84 ? 1.135 -11.142 -0.722 1.00 98.25 84 THR A O 1
ATOM 666 N N . TRP A 1 85 ? 1.513 -8.962 -1.118 1.00 98.44 85 TRP A N 1
ATOM 667 C CA . TRP A 1 85 ? 1.092 -8.989 -2.518 1.00 98.44 85 TRP A CA 1
ATOM 668 C C . TRP A 1 85 ? 2.184 -8.494 -3.453 1.00 98.44 85 TRP A C 1
ATOM 670 O O . TRP A 1 85 ? 2.963 -7.606 -3.117 1.00 98.44 85 TRP A O 1
ATOM 680 N N . THR A 1 86 ? 2.199 -9.077 -4.645 1.00 98.56 86 THR A N 1
ATOM 681 C CA . THR A 1 86 ? 3.144 -8.807 -5.728 1.00 98.56 86 THR A CA 1
ATOM 682 C C . THR A 1 86 ? 2.493 -9.177 -7.066 1.00 98.56 86 THR A C 1
ATOM 684 O O . THR A 1 86 ? 1.409 -9.774 -7.092 1.00 98.56 86 THR A O 1
ATOM 687 N N . GLY A 1 87 ? 3.130 -8.829 -8.182 1.00 98.44 87 GLY A N 1
ATOM 688 C CA . GLY A 1 87 ? 2.617 -9.104 -9.521 1.00 98.44 87 GLY A CA 1
ATOM 689 C C . GLY A 1 87 ? 1.379 -8.281 -9.877 1.00 98.44 87 GLY A C 1
ATOM 690 O O . GLY A 1 87 ? 1.233 -7.135 -9.463 1.00 98.44 87 GLY A O 1
ATOM 691 N N . THR A 1 88 ? 0.490 -8.854 -10.688 1.00 98.50 88 THR A N 1
ATOM 692 C CA . THR A 1 88 ? -0.619 -8.114 -11.325 1.00 98.50 88 THR A CA 1
ATOM 693 C C . THR A 1 88 ? -2.008 -8.592 -10.911 1.00 98.50 88 THR A C 1
ATOM 695 O O . THR A 1 88 ? -3.020 -8.110 -11.420 1.00 98.50 88 THR A O 1
ATOM 698 N N . ARG A 1 89 ? -2.090 -9.575 -10.007 1.00 98.31 89 ARG A N 1
ATOM 699 C CA . ARG A 1 89 ? -3.381 -10.063 -9.522 1.00 98.31 89 ARG A CA 1
ATOM 700 C C . ARG A 1 89 ? -3.951 -9.052 -8.537 1.00 98.31 89 ARG A C 1
ATOM 702 O O . ARG A 1 89 ? -3.336 -8.807 -7.504 1.00 98.31 89 ARG A O 1
ATOM 709 N N . LEU A 1 90 ? -5.152 -8.550 -8.821 1.00 98.31 90 LEU A N 1
ATOM 710 C CA . LEU A 1 90 ? -5.850 -7.627 -7.933 1.00 98.31 90 LEU A CA 1
ATOM 711 C C . LEU A 1 90 ? -6.047 -8.260 -6.535 1.00 98.31 90 LEU A C 1
ATOM 713 O O . LEU A 1 90 ? -6.642 -9.343 -6.442 1.00 98.31 90 LEU A O 1
ATOM 717 N N . PRO A 1 91 ? -5.546 -7.631 -5.455 1.00 98.31 91 PRO A N 1
ATOM 718 C CA . PRO A 1 91 ? -5.722 -8.135 -4.100 1.00 98.31 91 PRO A CA 1
ATOM 719 C C . PRO A 1 91 ? -7.188 -8.190 -3.665 1.00 98.31 91 PRO A C 1
ATOM 721 O O . PRO A 1 91 ? -8.004 -7.344 -4.026 1.00 98.31 91 PRO A O 1
ATOM 724 N N . SER A 1 92 ? -7.523 -9.182 -2.839 1.00 97.56 92 SER A N 1
ATOM 725 C CA . SER A 1 92 ? -8.833 -9.225 -2.183 1.00 97.56 92 SER A CA 1
ATOM 726 C C . SER A 1 92 ? -8.921 -8.158 -1.082 1.00 97.56 92 SER A C 1
ATOM 728 O O . SER A 1 92 ? -7.902 -7.885 -0.445 1.00 97.56 92 SER A O 1
ATOM 730 N N . PRO A 1 93 ? -10.113 -7.598 -0.800 1.00 97.94 93 PRO A N 1
ATOM 731 C CA . PRO A 1 93 ? -10.282 -6.616 0.268 1.00 97.94 93 PRO A CA 1
ATOM 732 C C . PRO A 1 93 ? -9.779 -7.110 1.628 1.00 97.94 93 PRO A C 1
ATOM 734 O O . PRO A 1 93 ? -9.799 -8.316 1.918 1.00 97.94 93 PRO A O 1
ATOM 737 N N . ARG A 1 94 ? -9.346 -6.168 2.468 1.00 98.19 94 ARG A N 1
ATOM 738 C CA . ARG A 1 94 ? -8.878 -6.418 3.836 1.00 98.19 94 ARG A CA 1
ATOM 739 C C . ARG A 1 94 ? -9.595 -5.539 4.836 1.00 98.19 94 ARG A C 1
ATOM 741 O O . ARG A 1 94 ? -9.995 -4.428 4.512 1.00 98.19 94 ARG A O 1
ATOM 748 N N . VAL A 1 95 ? -9.768 -6.071 6.037 1.00 98.44 95 VAL A N 1
ATOM 749 C CA . VAL A 1 95 ? -10.407 -5.387 7.158 1.00 98.44 95 VAL A CA 1
ATOM 750 C C . VAL A 1 95 ? -9.509 -5.578 8.369 1.00 98.44 95 VAL A C 1
ATOM 752 O O . VAL A 1 95 ? -9.146 -6.717 8.663 1.00 98.44 95 VAL A O 1
ATOM 755 N N . SER A 1 96 ? -9.134 -4.487 9.031 1.00 98.19 96 SER A N 1
ATOM 756 C CA . SER A 1 96 ? -8.366 -4.557 10.275 1.00 98.19 96 SER A CA 1
ATOM 757 C C . SER A 1 96 ? -9.205 -5.150 11.408 1.00 98.19 96 SER A C 1
ATOM 759 O O . SER A 1 96 ? -10.435 -5.053 11.417 1.00 98.19 96 SER A O 1
ATOM 761 N N . THR A 1 97 ? -8.546 -5.743 12.400 1.00 97.81 97 THR A N 1
ATOM 762 C CA . THR A 1 97 ? -9.206 -6.170 13.643 1.00 97.81 97 THR A CA 1
ATOM 763 C C . THR A 1 97 ? -9.337 -5.025 14.645 1.00 97.81 97 THR A C 1
ATOM 765 O O . THR A 1 97 ? -10.252 -5.023 15.469 1.00 97.81 97 THR A O 1
ATOM 768 N N . GLY A 1 98 ? -8.436 -4.043 14.566 1.00 97.25 98 GLY A N 1
ATOM 769 C CA . GLY A 1 98 ? -8.438 -2.830 15.378 1.00 97.25 98 GLY A CA 1
ATOM 770 C C . GLY A 1 98 ? -8.737 -1.568 14.573 1.00 97.25 98 GLY A C 1
ATOM 771 O O . GLY A 1 98 ? -9.173 -1.613 13.426 1.00 97.25 98 GLY A O 1
ATOM 772 N N . ASN A 1 99 ? -8.440 -0.422 15.177 1.00 97.69 99 ASN A N 1
ATOM 773 C CA . ASN A 1 99 ? -8.664 0.904 14.601 1.00 97.69 99 ASN A CA 1
ATOM 774 C C . ASN A 1 99 ? -7.516 1.398 13.704 1.00 97.69 99 ASN A C 1
ATOM 776 O O . ASN A 1 99 ? -7.496 2.577 13.359 1.00 97.69 99 ASN A O 1
ATOM 780 N N . SER A 1 100 ? -6.558 0.537 13.353 1.00 98.06 100 SER A N 1
ATOM 781 C CA . SER A 1 100 ? -5.416 0.913 12.520 1.00 98.06 100 SER A CA 1
ATOM 782 C C . SER A 1 100 ? -5.073 -0.169 11.503 1.00 98.06 100 SER A C 1
ATOM 784 O O . SER A 1 100 ? -5.198 -1.358 11.791 1.00 98.06 100 SER A O 1
ATOM 786 N N . LEU A 1 101 ? -4.597 0.261 10.337 1.00 98.06 101 LEU A N 1
ATOM 787 C CA . LEU A 1 101 ? -4.069 -0.597 9.280 1.00 98.06 101 LEU A CA 1
ATOM 788 C C . LEU A 1 101 ? -2.847 0.086 8.658 1.00 98.06 101 LEU A C 1
ATOM 790 O O . LEU A 1 101 ? -2.928 1.251 8.257 1.00 98.06 101 LEU A O 1
ATOM 794 N N . THR A 1 102 ? -1.731 -0.633 8.549 1.00 98.38 102 THR A N 1
ATOM 795 C CA . THR A 1 102 ? -0.496 -0.107 7.956 1.00 98.38 102 THR A CA 1
ATOM 796 C C . THR A 1 102 ? -0.187 -0.824 6.647 1.00 98.38 102 THR A C 1
ATOM 798 O O . THR A 1 102 ? -0.135 -2.050 6.580 1.00 98.38 102 THR A O 1
ATOM 801 N N . ILE A 1 103 ? 0.051 -0.051 5.592 1.00 98.38 103 ILE A N 1
ATOM 802 C CA . ILE A 1 103 ? 0.379 -0.518 4.248 1.00 98.38 103 ILE A CA 1
ATOM 803 C C . ILE A 1 103 ? 1.813 -0.104 3.942 1.00 98.38 103 ILE A C 1
ATOM 805 O O . ILE A 1 103 ? 2.173 1.059 4.108 1.00 98.38 103 ILE A O 1
ATOM 809 N N . LYS A 1 104 ? 2.639 -1.037 3.472 1.00 98.12 104 LYS A N 1
ATOM 810 C CA . LYS A 1 104 ? 4.043 -0.780 3.146 1.00 98.12 104 LYS A CA 1
ATOM 811 C C . LYS A 1 104 ? 4.381 -1.263 1.747 1.00 98.12 104 LYS A C 1
ATOM 813 O O . LYS A 1 104 ? 4.272 -2.451 1.473 1.00 98.12 104 LYS A O 1
ATOM 818 N N . MET A 1 105 ? 4.855 -0.361 0.897 1.00 98.06 105 MET A N 1
ATOM 819 C CA . MET A 1 105 ? 5.396 -0.682 -0.419 1.00 98.06 105 MET A CA 1
ATOM 820 C C . MET A 1 105 ? 6.924 -0.729 -0.370 1.00 98.06 105 MET A C 1
ATOM 822 O O . MET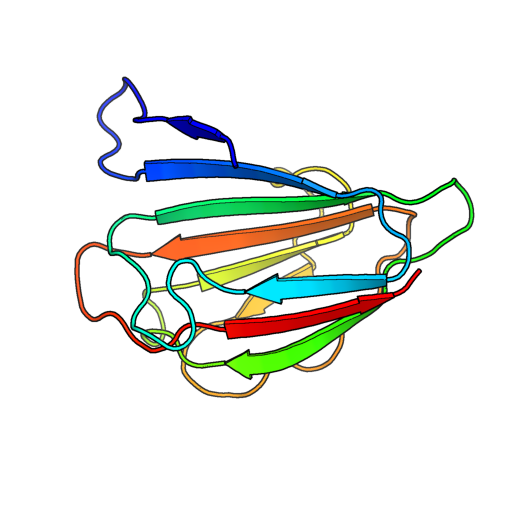 A 1 105 ? 7.571 0.215 0.092 1.00 98.06 105 MET A O 1
ATOM 826 N N . LEU A 1 106 ? 7.491 -1.825 -0.865 1.00 97.81 106 LEU A N 1
ATOM 827 C CA . LEU A 1 106 ? 8.924 -2.028 -1.037 1.00 97.81 106 LEU A CA 1
ATOM 828 C C . LEU A 1 106 ? 9.213 -2.302 -2.507 1.00 97.81 106 LEU A C 1
ATOM 830 O O . LEU A 1 106 ? 8.620 -3.225 -3.062 1.00 97.81 106 LEU A O 1
ATOM 834 N N . THR A 1 107 ? 10.135 -1.541 -3.101 1.00 97.44 107 THR A N 1
ATOM 835 C CA . THR A 1 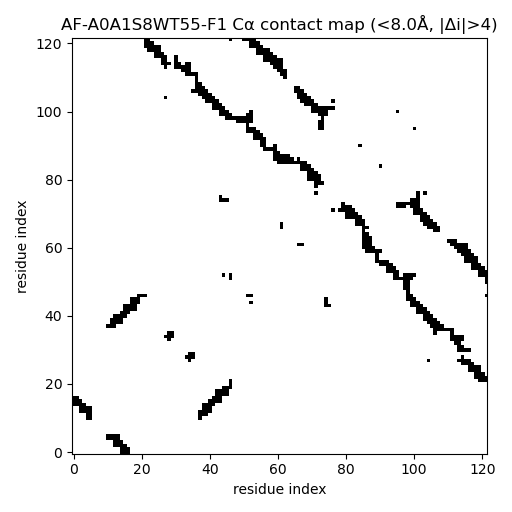107 ? 10.586 -1.787 -4.480 1.00 97.44 107 THR A CA 1
ATOM 836 C C . THR A 1 107 ? 12.084 -2.045 -4.562 1.00 97.44 107 THR A C 1
ATOM 838 O O . THR A 1 107 ? 12.855 -1.581 -3.707 1.00 97.44 107 THR A O 1
ATOM 841 N N . ASP A 1 108 ? 12.509 -2.850 -5.530 1.00 96.00 108 ASP A N 1
ATOM 842 C CA . ASP A 1 108 ? 13.917 -3.072 -5.850 1.00 96.00 108 ASP A CA 1
ATOM 843 C C . ASP A 1 108 ? 14.464 -2.001 -6.816 1.00 96.00 108 ASP A C 1
ATOM 845 O O . ASP A 1 108 ? 13.902 -0.910 -6.924 1.00 96.00 108 ASP A O 1
ATOM 849 N N . SER A 1 109 ? 15.645 -2.218 -7.394 1.00 95.50 109 SER A N 1
ATOM 850 C CA . SER A 1 109 ? 16.330 -1.219 -8.213 1.00 95.50 109 SER A CA 1
ATOM 851 C C . SER A 1 109 ? 15.915 -1.193 -9.688 1.00 95.50 109 SER A C 1
ATOM 853 O O . SER A 1 109 ? 16.491 -0.393 -10.431 1.00 95.50 109 SER A O 1
ATOM 855 N N . THR A 1 110 ? 14.991 -2.051 -10.130 1.00 94.31 110 THR A N 1
ATOM 856 C CA . THR A 1 110 ? 14.619 -2.183 -11.544 1.00 94.31 110 THR A CA 1
ATOM 857 C C . THR A 1 110 ? 13.137 -2.499 -11.760 1.00 94.31 110 THR A C 1
ATOM 859 O O . THR A 1 110 ? 12.445 -2.931 -10.856 1.00 94.31 110 THR A O 1
ATOM 862 N N . ARG A 1 111 ? 12.686 -2.361 -13.017 1.00 96.38 111 ARG A N 1
ATOM 863 C CA . ARG A 1 111 ? 11.390 -2.844 -13.535 1.00 96.38 111 ARG A CA 1
ATOM 864 C C . ARG A 1 111 ? 10.181 -2.316 -12.777 1.00 96.38 111 ARG A C 1
ATOM 866 O O . ARG A 1 111 ? 9.397 -3.041 -12.174 1.00 96.38 111 ARG A O 1
ATOM 873 N N . GLU A 1 112 ? 9.966 -1.032 -12.961 1.00 97.69 112 GLU A N 1
ATOM 874 C CA . GLU A 1 112 ? 8.833 -0.331 -12.407 1.00 97.69 112 GLU A CA 1
ATOM 875 C C . GLU A 1 112 ? 7.577 -0.524 -13.268 1.00 97.69 112 GLU A C 1
ATOM 877 O O . GLU A 1 112 ? 7.626 -0.608 -14.499 1.00 97.69 112 GLU A O 1
ATOM 882 N N . PHE A 1 113 ? 6.425 -0.551 -12.607 1.00 98.31 113 PHE A N 1
ATOM 883 C CA . PHE A 1 113 ? 5.106 -0.660 -13.225 1.00 98.31 113 PHE A CA 1
ATOM 884 C C . PHE A 1 113 ? 4.191 0.439 -12.691 1.00 98.31 113 PHE A C 1
ATOM 886 O O . PHE A 1 113 ? 4.612 1.290 -11.912 1.00 98.31 113 PHE A O 1
ATOM 893 N N . ARG A 1 114 ? 2.916 0.434 -13.087 1.00 97.75 114 ARG A N 1
ATOM 894 C CA . ARG A 1 114 ? 1.937 1.439 -12.651 1.00 97.75 114 ARG A CA 1
ATOM 895 C C . ARG A 1 114 ? 1.751 1.502 -11.129 1.00 97.75 114 ARG A C 1
ATOM 897 O O . ARG A 1 114 ? 1.390 2.554 -10.611 1.00 97.75 114 ARG A O 1
ATOM 904 N N . GLY A 1 115 ? 2.001 0.405 -10.418 1.00 98.50 115 GLY A N 1
ATOM 905 C CA . GLY A 1 115 ? 1.840 0.331 -8.973 1.00 98.50 115 GLY A CA 1
ATOM 906 C C . GLY A 1 115 ? 0.403 0.047 -8.581 1.00 98.50 115 GLY A C 1
ATOM 907 O O . GLY A 1 115 ? -0.200 -0.876 -9.117 1.00 98.50 115 GLY A O 1
ATOM 908 N N . PHE A 1 116 ? -0.147 0.789 -7.627 1.00 98.69 116 PHE A N 1
ATOM 909 C CA . PHE A 1 116 ? -1.488 0.515 -7.123 1.00 98.69 116 PHE A CA 1
ATOM 910 C C . PHE A 1 116 ? -2.292 1.783 -6.864 1.00 98.69 116 PHE A C 1
ATOM 912 O O . PHE A 1 116 ? -1.738 2.845 -6.576 1.00 98.69 116 PHE A O 1
ATOM 919 N N . TYR A 1 117 ? -3.610 1.617 -6.884 1.00 98.75 117 TYR A N 1
ATOM 920 C CA . TYR A 1 117 ? -4.576 2.570 -6.353 1.00 98.75 117 TYR A CA 1
ATOM 921 C C . TYR A 1 117 ? -5.578 1.817 -5.483 1.00 98.75 117 TYR A C 1
ATOM 923 O O . TYR A 1 117 ? -6.129 0.791 -5.895 1.00 98.75 117 TYR A O 1
ATOM 931 N N . ALA A 1 118 ? -5.798 2.316 -4.273 1.00 98.62 118 ALA A N 1
ATOM 932 C CA . ALA A 1 118 ? -6.693 1.718 -3.301 1.00 98.62 118 ALA A CA 1
ATOM 933 C C . ALA A 1 118 ? -7.520 2.785 -2.586 1.00 98.62 118 ALA A C 1
ATOM 935 O O . ALA A 1 118 ? -7.072 3.910 -2.373 1.00 98.62 118 ALA A O 1
ATOM 936 N N . THR A 1 119 ? -8.726 2.411 -2.190 1.00 98.69 119 THR A N 1
ATOM 937 C CA . THR A 1 119 ? -9.618 3.205 -1.347 1.00 98.69 119 THR A CA 1
ATOM 938 C C . THR A 1 119 ? -9.730 2.558 0.023 1.00 98.69 119 THR A C 1
ATOM 940 O O . THR A 1 119 ? -9.505 1.350 0.179 1.00 98.69 119 THR A O 1
ATOM 943 N N . TYR A 1 120 ? -10.057 3.362 1.028 1.00 98.44 120 TYR A N 1
ATOM 944 C CA . TYR A 1 120 ? -10.357 2.843 2.351 1.00 98.44 120 TYR A CA 1
ATOM 945 C C . TYR A 1 120 ? -11.494 3.607 3.031 1.00 98.44 120 TYR A C 1
ATOM 947 O O . TYR A 1 120 ? -11.777 4.759 2.695 1.00 98.44 120 TYR A O 1
ATOM 955 N N . GLU A 1 121 ? -12.119 2.949 4.0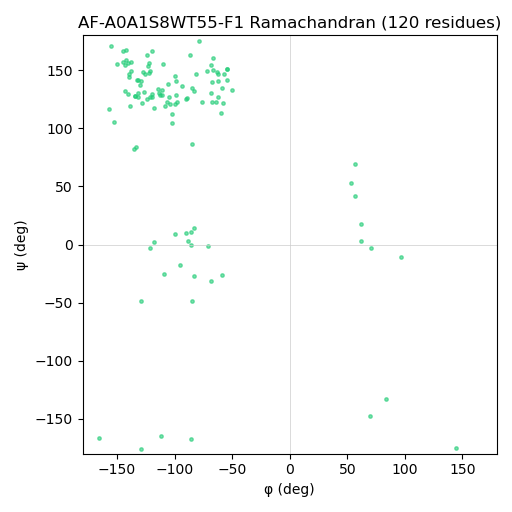04 1.00 97.81 121 GLU A N 1
ATOM 956 C CA . GLU A 1 121 ? -13.166 3.503 4.866 1.00 97.81 121 GLU A CA 1
ATOM 957 C C . GLU A 1 121 ? -13.082 2.942 6.296 1.00 97.81 121 GLU A C 1
ATOM 959 O O . GLU A 1 121 ? -12.531 1.856 6.501 1.00 97.81 121 GLU A O 1
ATOM 964 N N . ALA A 1 122 ? -13.630 3.678 7.267 1.00 87.06 122 ALA A N 1
ATOM 965 C CA . ALA A 1 122 ? -13.683 3.349 8.696 1.00 87.06 122 ALA A CA 1
ATOM 966 C C . ALA A 1 122 ? -15.085 2.921 9.168 1.00 87.06 122 ALA A C 1
ATOM 968 O O . ALA A 1 122 ? -16.069 3.548 8.718 1.00 87.06 122 ALA A O 1
#

InterPro domains:
  IPR000859 CUB domain [PF00431] (15-120)
  IPR000859 CUB domain [PS01180] (15-122)
  IPR000859 CUB domain [SM00042] (15-122)
  IPR000859 CUB domain [cd00041] (25-122)
  IPR035914 Spermadhesin, CUB domain superfamily [G3DSA:2.60.120.290] (11-122)
  IPR035914 Spermadhesin, CUB domain superfamily [SSF49854] (21-122)

Radius of gyration: 13.74 Å; Cα contacts (8 Å, |Δi|>4): 330; chains: 1; bounding box: 38×25×33 Å